Protein AF-A0A7S1ULW8-F1 (afdb_monomer_lite)

pLDDT: mean 76.15, std 10.89, range [46.75, 90.5]

Radius of gyration: 27.84 Å; chains: 1; bounding box: 37×34×91 Å

Foldseek 3Di:
DDDDDQPPPPDPQLNVCLVPPDAQDFDDQTQTPVGTDTDHHQFDAPDCPPPHQQGGWDDDPPGDIDGHGDDHPDDPPVVVVVVVVVVVVVVVVVVVVVVVVVVVVVVVVVVVVPD

Sequence (115 aa):
GELVKQGYVRSRELDRACFQVRLGVVEGPIRSDFGLHLVLVSERTNCPKLDGANTKLVKKGGGGSELVPSDQIGSFEIETLARDAILFGIGCTVAGGLVAELAAQVGNGLSVGSS

Secondary structure (DSSP, 8-state):
-----TT--S-HHHHHHHHHSPBT-EEEEEEETTEEEEEEB-B-SS-HHHHTT--EEEEETTTEEEEE----S----HHHHHHHHHHHHHHHHHHHHHHHHHHHHHHHHHHTT--

Structure (mmCIF, N/CA/C/O backbone):
data_AF-A0A7S1ULW8-F1
#
_entry.id   AF-A0A7S1ULW8-F1
#
loop_
_atom_site.group_PDB
_atom_site.id
_atom_site.type_symbol
_atom_site.label_atom_id
_atom_site.label_alt_id
_atom_site.label_comp_id
_atom_site.label_asym_id
_atom_site.label_entity_id
_atom_site.label_seq_id
_atom_site.pdbx_PDB_ins_code
_atom_site.Cartn_x
_atom_site.Cartn_y
_atom_site.Cartn_z
_atom_site.occupancy
_atom_site.B_iso_or_equiv
_atom_site.auth_seq_id
_atom_site.auth_comp_id
_atom_site.auth_asym_id
_atom_site.auth_atom_id
_atom_site.pdbx_PDB_model_num
ATOM 1 N N . GLY A 1 1 ? -6.023 -5.035 -16.818 1.00 65.56 1 GLY A N 1
ATOM 2 C CA . GLY A 1 1 ? -5.266 -5.174 -15.562 1.00 65.56 1 GLY A CA 1
ATOM 3 C C . GLY A 1 1 ? -6.064 -4.521 -14.462 1.00 65.56 1 GLY A C 1
ATOM 4 O O . GLY A 1 1 ? -6.711 -3.520 -14.734 1.00 65.56 1 GLY A O 1
ATOM 5 N N . GLU A 1 2 ? -6.068 -5.102 -13.273 1.00 80.00 2 GLU A N 1
ATOM 6 C CA . GLU A 1 2 ? -6.738 -4.534 -12.103 1.00 80.00 2 GLU A CA 1
ATOM 7 C C . GLU A 1 2 ? -5.702 -3.792 -11.251 1.00 80.00 2 GLU A C 1
ATOM 9 O O . GLU A 1 2 ? -4.621 -4.327 -11.005 1.00 80.00 2 GLU A O 1
ATOM 14 N N . LEU A 1 3 ? -6.010 -2.562 -10.832 1.00 78.56 3 LEU A N 1
ATOM 15 C CA . LEU A 1 3 ? -5.171 -1.829 -9.888 1.00 78.56 3 LEU A CA 1
ATOM 16 C C . LEU A 1 3 ? -5.588 -2.201 -8.471 1.00 78.56 3 LEU A C 1
ATOM 18 O O . LEU A 1 3 ? -6.747 -2.046 -8.094 1.00 78.56 3 LEU A O 1
ATOM 22 N N . VAL A 1 4 ? -4.626 -2.670 -7.687 1.00 77.81 4 VAL A N 1
ATOM 23 C CA . VAL A 1 4 ? -4.834 -3.076 -6.298 1.00 77.81 4 VAL A CA 1
ATOM 24 C C . VAL A 1 4 ? -3.948 -2.246 -5.384 1.00 77.81 4 VAL A C 1
ATOM 26 O O . VAL A 1 4 ? -2.844 -1.854 -5.761 1.00 77.81 4 VAL A O 1
ATOM 29 N N . LYS A 1 5 ? -4.442 -1.956 -4.178 1.00 73.75 5 LYS A N 1
ATOM 30 C CA . LYS A 1 5 ? -3.651 -1.247 -3.170 1.00 73.75 5 LYS A CA 1
ATOM 31 C C . LYS A 1 5 ? -2.533 -2.152 -2.651 1.00 73.75 5 LYS A C 1
ATOM 33 O O . LYS A 1 5 ? -2.745 -3.346 -2.441 1.00 73.75 5 LYS A O 1
ATOM 38 N N . GLN A 1 6 ? -1.367 -1.560 -2.404 1.00 67.69 6 GLN A N 1
ATOM 39 C CA . GLN A 1 6 ? -0.264 -2.225 -1.715 1.00 67.69 6 GLN A CA 1
ATOM 40 C C . GLN A 1 6 ? -0.734 -2.741 -0.343 1.00 67.69 6 GLN A C 1
ATOM 42 O O . GLN A 1 6 ? -1.478 -2.049 0.353 1.00 67.69 6 GLN A O 1
ATOM 47 N N . GLY A 1 7 ? -0.344 -3.966 0.022 1.00 65.56 7 GLY A N 1
ATOM 48 C CA . GLY A 1 7 ? -0.779 -4.629 1.258 1.00 65.56 7 GLY A CA 1
ATOM 49 C C . GLY A 1 7 ? -2.151 -5.313 1.186 1.00 65.56 7 GLY A C 1
ATOM 50 O O . GLY A 1 7 ? -2.551 -5.971 2.145 1.00 65.56 7 GLY A O 1
ATOM 51 N N . TYR A 1 8 ? -2.876 -5.223 0.062 1.00 69.44 8 TYR A N 1
ATOM 52 C CA . TYR A 1 8 ? -4.026 -6.093 -0.196 1.00 69.44 8 TYR A CA 1
ATOM 53 C C . TYR A 1 8 ? -3.504 -7.480 -0.603 1.00 69.44 8 TYR A C 1
ATOM 55 O O . TYR A 1 8 ? -3.288 -7.758 -1.785 1.00 69.44 8 TYR A O 1
ATOM 63 N N . VAL A 1 9 ? -3.213 -8.326 0.389 1.00 61.84 9 VAL A N 1
ATOM 64 C CA . VAL A 1 9 ? -2.565 -9.630 0.179 1.00 61.84 9 VAL A CA 1
ATOM 65 C C . VAL A 1 9 ? -3.491 -10.559 -0.611 1.00 61.84 9 VAL A C 1
ATOM 67 O O . VAL A 1 9 ? -4.396 -11.172 -0.050 1.00 61.84 9 VAL A O 1
ATOM 70 N N . ARG A 1 10 ? -3.257 -10.676 -1.926 1.00 68.38 10 ARG A N 1
ATOM 71 C CA . ARG A 1 10 ? -3.877 -11.710 -2.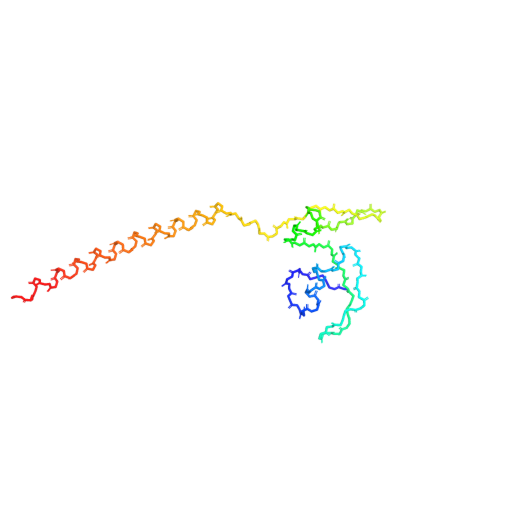775 1.00 68.38 10 ARG A CA 1
ATOM 72 C C . ARG A 1 10 ? -3.053 -12.992 -2.762 1.00 68.38 10 ARG A C 1
ATOM 74 O O . ARG A 1 10 ? -3.601 -14.059 -2.541 1.00 68.38 10 ARG A O 1
ATOM 81 N N . SER A 1 11 ? -1.738 -12.874 -2.934 1.00 81.38 11 SER A N 1
ATOM 82 C CA . SER A 1 11 ? -0.764 -13.961 -2.800 1.00 81.38 11 SER A CA 1
ATOM 83 C C . SER A 1 11 ? 0.579 -13.412 -2.318 1.00 81.38 11 SER A C 1
ATOM 85 O O . SER A 1 11 ? 0.869 -12.223 -2.483 1.00 81.38 11 SER A O 1
ATOM 87 N N . ARG A 1 12 ? 1.407 -14.269 -1.712 1.00 84.88 12 ARG A N 1
ATOM 88 C CA . ARG A 1 12 ? 2.714 -13.867 -1.164 1.00 84.88 12 ARG A CA 1
ATOM 89 C C . ARG A 1 12 ? 3.683 -13.428 -2.258 1.00 84.88 12 ARG A C 1
ATOM 91 O O . ARG A 1 12 ? 4.491 -12.531 -2.040 1.00 84.88 12 ARG A O 1
ATOM 98 N N . GLU A 1 13 ? 3.598 -14.041 -3.433 1.00 86.75 13 GLU A N 1
ATOM 99 C CA . GLU A 1 13 ? 4.470 -13.761 -4.572 1.00 86.75 13 GLU A CA 1
ATOM 100 C C . GLU A 1 13 ? 4.178 -12.377 -5.152 1.00 86.75 13 GLU A C 1
ATOM 102 O O . GLU A 1 13 ? 5.104 -11.619 -5.441 1.00 86.75 13 GLU A O 1
ATOM 107 N N . LEU A 1 14 ? 2.893 -12.025 -5.272 1.00 84.38 14 LEU A N 1
ATOM 108 C CA . LEU A 1 14 ? 2.470 -10.713 -5.759 1.00 84.38 14 LEU A CA 1
ATOM 109 C C . LEU A 1 14 ? 2.746 -9.614 -4.731 1.00 84.38 14 LEU A C 1
ATOM 111 O O . LEU A 1 14 ? 3.215 -8.543 -5.108 1.00 84.38 14 LEU A O 1
ATOM 115 N N . ASP A 1 15 ? 2.526 -9.883 -3.443 1.00 85.06 15 ASP A N 1
ATOM 116 C CA . ASP A 1 15 ? 2.827 -8.920 -2.381 1.00 85.06 15 ASP A CA 1
ATOM 117 C C . ASP A 1 15 ? 4.329 -8.615 -2.317 1.00 85.06 15 ASP A C 1
ATOM 119 O O . ASP A 1 15 ? 4.739 -7.457 -2.357 1.00 85.06 15 ASP A O 1
ATOM 123 N N . ARG A 1 16 ? 5.174 -9.652 -2.367 1.00 84.94 16 ARG A N 1
ATOM 124 C CA . ARG A 1 16 ? 6.631 -9.496 -2.447 1.00 84.94 16 ARG A CA 1
ATOM 125 C C . ARG A 1 16 ? 7.055 -8.673 -3.665 1.00 84.94 16 ARG A C 1
ATOM 127 O O . ARG A 1 16 ? 7.954 -7.838 -3.549 1.00 84.94 16 ARG A O 1
ATOM 134 N N . ALA A 1 17 ? 6.425 -8.893 -4.818 1.00 83.94 17 ALA A N 1
ATOM 135 C CA . ALA A 1 17 ? 6.740 -8.156 -6.035 1.00 83.94 17 ALA A CA 1
ATOM 136 C C . ALA A 1 17 ? 6.511 -6.648 -5.867 1.00 83.94 17 ALA A C 1
ATOM 138 O O . ALA A 1 17 ? 7.371 -5.875 -6.282 1.00 83.94 17 ALA A O 1
ATOM 139 N N . CYS A 1 18 ? 5.450 -6.223 -5.168 1.00 80.62 18 CYS A N 1
ATOM 140 C CA . CYS A 1 18 ? 5.170 -4.806 -4.894 1.00 80.62 18 CYS A CA 1
ATOM 141 C C . CYS A 1 18 ? 6.348 -4.062 -4.230 1.00 80.62 18 CYS A C 1
ATOM 143 O O . CYS A 1 18 ? 6.563 -2.877 -4.496 1.00 80.62 18 CYS A O 1
ATOM 145 N N . PHE A 1 19 ? 7.145 -4.758 -3.411 1.00 80.44 19 PHE A N 1
ATOM 146 C CA . PHE A 1 19 ? 8.296 -4.182 -2.704 1.00 80.44 19 PHE A CA 1
ATOM 147 C C . PHE A 1 19 ? 9.636 -4.360 -3.424 1.00 80.44 19 PHE A C 1
ATOM 149 O O . PHE A 1 19 ? 10.604 -3.686 -3.078 1.00 80.44 19 PHE A O 1
ATOM 156 N N . GLN A 1 20 ? 9.727 -5.271 -4.396 1.00 81.44 20 GLN A N 1
ATOM 157 C CA . GLN A 1 20 ? 11.002 -5.630 -5.029 1.00 81.44 20 GLN A CA 1
ATOM 158 C C . GLN A 1 20 ? 11.143 -5.097 -6.456 1.00 81.44 20 GLN A C 1
ATOM 160 O O . GLN A 1 20 ? 12.240 -4.697 -6.838 1.00 81.44 20 GLN A O 1
ATOM 165 N N . VAL A 1 21 ? 10.059 -5.032 -7.235 1.00 83.12 21 VAL A N 1
ATOM 166 C CA . VAL A 1 21 ? 10.135 -4.642 -8.656 1.00 83.12 21 VAL A CA 1
ATOM 167 C C . VAL A 1 21 ? 10.238 -3.132 -8.837 1.00 83.12 21 VAL A C 1
ATOM 169 O O . VAL A 1 21 ? 9.646 -2.367 -8.078 1.00 83.12 21 VAL A O 1
ATOM 172 N N . ARG A 1 22 ? 10.964 -2.683 -9.860 1.00 81.69 22 ARG A N 1
ATOM 173 C CA . ARG A 1 22 ? 11.204 -1.252 -10.108 1.00 81.69 22 ARG A CA 1
ATOM 174 C C . ARG A 1 22 ? 9.908 -0.486 -10.388 1.00 81.69 22 ARG A C 1
ATOM 176 O O . ARG A 1 22 ? 9.040 -0.958 -11.121 1.00 81.69 22 ARG A O 1
ATOM 183 N N . LEU A 1 23 ? 9.818 0.732 -9.850 1.00 85.44 23 LEU A N 1
ATOM 184 C CA . LEU A 1 23 ? 8.721 1.652 -10.149 1.00 85.44 23 LEU A CA 1
ATOM 185 C C . LEU A 1 23 ? 8.662 1.947 -11.651 1.00 85.44 23 LEU A C 1
ATOM 187 O O . LEU A 1 23 ? 9.681 2.215 -12.286 1.00 85.44 23 LEU A O 1
ATOM 191 N N . GLY A 1 24 ? 7.457 1.898 -12.218 1.00 83.19 24 GLY A N 1
ATOM 192 C CA . GLY A 1 24 ? 7.221 2.220 -13.627 1.00 83.19 24 GLY A CA 1
ATOM 193 C C . GLY A 1 24 ? 7.651 1.157 -14.639 1.0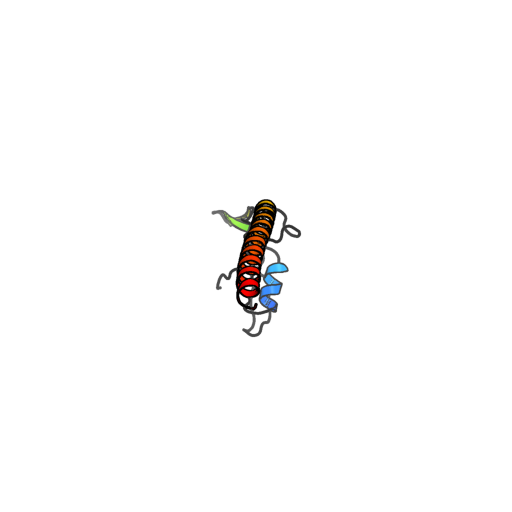0 83.19 24 GLY A C 1
ATOM 194 O O . GLY A 1 24 ? 7.433 1.353 -15.833 1.00 83.19 24 GLY A O 1
ATOM 195 N N . VAL A 1 25 ? 8.213 0.032 -14.193 1.00 83.12 25 VAL A N 1
ATOM 196 C CA . VAL A 1 25 ? 8.614 -1.076 -15.067 1.00 83.12 25 VAL A CA 1
ATOM 197 C C . VAL A 1 25 ? 7.610 -2.216 -14.935 1.00 83.12 25 VAL A C 1
ATOM 199 O O . VAL A 1 25 ? 7.210 -2.585 -13.832 1.00 83.12 25 VAL A O 1
ATOM 202 N N . VAL A 1 26 ? 7.191 -2.773 -16.072 1.00 87.50 26 VAL A N 1
ATOM 203 C CA . VAL A 1 26 ? 6.404 -4.009 -16.098 1.00 87.50 26 VAL A CA 1
ATOM 204 C C . VAL A 1 26 ? 7.361 -5.179 -15.895 1.00 87.50 26 VAL A C 1
ATOM 206 O O . VAL A 1 26 ? 8.235 -5.403 -16.730 1.00 87.50 26 VAL A O 1
ATOM 209 N N . GLU A 1 27 ? 7.196 -5.927 -14.809 1.00 83.56 27 GLU A N 1
ATOM 210 C CA . GLU A 1 27 ? 8.014 -7.100 -14.497 1.00 83.56 27 GLU A CA 1
ATOM 211 C C . GLU A 1 27 ? 7.179 -8.388 -14.466 1.00 83.56 27 GLU A C 1
ATOM 213 O O . GLU A 1 27 ? 6.002 -8.395 -14.093 1.00 83.56 27 GLU A O 1
ATOM 218 N N . GLY A 1 28 ? 7.795 -9.491 -14.896 1.00 85.19 28 GLY A N 1
ATOM 219 C CA . GLY A 1 28 ? 7.181 -10.815 -14.946 1.00 85.19 28 GLY A CA 1
ATOM 220 C C . GLY A 1 28 ? 7.744 -11.706 -16.062 1.00 85.19 28 GLY A C 1
ATOM 221 O O . GLY A 1 28 ? 8.675 -11.302 -16.759 1.00 85.19 28 GLY A O 1
ATOM 222 N N . PRO A 1 29 ? 7.187 -12.918 -16.239 1.00 90.00 29 PRO A N 1
ATOM 223 C CA . PRO A 1 29 ? 5.973 -13.420 -15.592 1.00 90.00 29 PRO A CA 1
ATOM 224 C C . PRO A 1 29 ? 6.208 -13.937 -14.162 1.00 90.00 29 PRO A C 1
ATOM 226 O O . PRO A 1 29 ? 7.120 -14.719 -13.908 1.00 90.00 29 PRO A O 1
ATOM 229 N N . ILE A 1 30 ? 5.347 -13.528 -13.228 1.00 87.94 30 ILE A N 1
ATOM 230 C CA . ILE A 1 30 ? 5.349 -13.986 -11.832 1.00 87.94 30 ILE A CA 1
ATOM 231 C C . ILE A 1 30 ? 4.278 -15.059 -11.676 1.00 87.94 30 ILE A C 1
ATOM 233 O O . ILE A 1 30 ? 3.106 -14.823 -11.973 1.00 87.94 30 ILE A O 1
ATOM 237 N N . ARG A 1 31 ? 4.678 -16.242 -11.208 1.00 89.62 31 ARG A N 1
ATOM 238 C CA . ARG A 1 31 ? 3.753 -17.334 -10.904 1.00 89.62 31 ARG A CA 1
ATOM 239 C C . ARG A 1 31 ? 3.175 -17.148 -9.503 1.00 89.62 31 ARG A C 1
ATOM 241 O O . ARG A 1 31 ? 3.929 -16.921 -8.566 1.00 89.62 31 ARG A O 1
ATOM 248 N N . SER A 1 32 ? 1.861 -17.267 -9.376 1.00 88.25 32 SER A N 1
ATOM 249 C CA . SER A 1 32 ? 1.144 -17.333 -8.103 1.00 88.25 32 SER A CA 1
ATOM 250 C C . SER A 1 32 ? 0.077 -18.429 -8.154 1.00 88.25 32 SER A C 1
ATOM 252 O O . SER A 1 32 ? -0.140 -19.033 -9.209 1.00 88.25 32 SER A O 1
ATOM 254 N N . ASP A 1 33 ? -0.625 -18.654 -7.045 1.00 87.19 33 ASP A N 1
ATOM 255 C CA . ASP A 1 33 ? -1.753 -19.595 -6.973 1.00 87.19 33 ASP A CA 1
ATOM 256 C C . ASP A 1 33 ? -2.890 -19.259 -7.959 1.00 87.19 33 ASP A C 1
ATOM 258 O O . ASP A 1 33 ? -3.687 -20.124 -8.317 1.00 87.19 33 ASP A O 1
ATOM 262 N N . PHE A 1 34 ? -2.936 -18.019 -8.456 1.00 84.19 34 PHE A N 1
ATOM 263 C CA . PHE A 1 34 ? -3.924 -17.540 -9.428 1.00 84.19 34 PHE A CA 1
ATOM 264 C C . PHE A 1 34 ? -3.435 -17.597 -10.885 1.00 84.19 34 PHE A C 1
ATOM 266 O O . PHE A 1 34 ? -4.159 -17.181 -11.790 1.00 84.19 34 PHE A O 1
ATOM 273 N N . GLY A 1 35 ? -2.221 -18.103 -11.131 1.00 87.88 35 GLY A N 1
ATOM 274 C CA . GLY A 1 35 ? -1.641 -18.247 -12.467 1.00 87.88 35 GLY A CA 1
ATOM 275 C C . GLY A 1 35 ? -0.405 -17.378 -12.704 1.00 87.88 35 GLY A C 1
ATOM 276 O O . GLY A 1 35 ? 0.421 -17.184 -11.813 1.00 87.88 35 GLY A O 1
ATOM 277 N N . LEU A 1 36 ? -0.228 -16.916 -13.944 1.00 90.50 36 LEU A N 1
ATOM 278 C CA . LEU A 1 36 ? 0.909 -16.088 -14.360 1.00 90.50 36 LEU A CA 1
ATOM 279 C C . LEU A 1 36 ? 0.484 -14.626 -14.473 1.00 90.50 36 LEU A C 1
ATOM 281 O O . LEU A 1 36 ? -0.508 -14.307 -15.128 1.00 90.50 36 LEU A O 1
ATOM 285 N N . HIS A 1 37 ? 1.269 -13.738 -13.870 1.00 87.00 37 HIS A N 1
ATOM 286 C CA . HIS A 1 37 ? 0.959 -12.317 -13.787 1.00 87.00 37 HIS A CA 1
ATOM 287 C C . HIS A 1 37 ? 2.117 -11.459 -14.296 1.00 87.00 37 HIS A C 1
ATOM 289 O O . HIS A 1 37 ? 3.289 -11.771 -14.082 1.00 87.00 37 HIS A O 1
ATOM 295 N N . LEU A 1 38 ? 1.767 -10.346 -14.940 1.00 90.12 38 LEU A N 1
ATOM 296 C CA . LEU A 1 38 ? 2.661 -9.217 -15.182 1.00 90.12 38 LEU A CA 1
ATOM 297 C C . LEU A 1 38 ? 2.299 -8.121 -14.182 1.00 90.12 38 LEU A C 1
ATOM 299 O O . LEU A 1 38 ? 1.119 -7.797 -14.031 1.00 90.12 38 LEU A O 1
ATOM 303 N N . VAL A 1 39 ? 3.296 -7.563 -13.502 1.00 87.31 39 VAL A N 1
ATOM 304 C CA . VAL A 1 39 ? 3.099 -6.587 -12.427 1.00 87.31 39 VAL A CA 1
ATOM 305 C C . VAL A 1 39 ? 3.748 -5.266 -12.813 1.00 87.31 39 VAL A C 1
ATOM 307 O O . VAL A 1 39 ? 4.886 -5.231 -13.268 1.00 87.31 39 VAL A O 1
ATOM 310 N N . LEU A 1 40 ? 3.013 -4.175 -12.616 1.00 88.12 40 LEU A N 1
ATOM 311 C CA . LEU A 1 40 ? 3.509 -2.808 -12.727 1.00 88.12 40 LEU A CA 1
ATOM 312 C C . LEU A 1 40 ? 3.257 -2.113 -11.395 1.00 88.12 40 LEU A C 1
ATOM 314 O O . LEU A 1 40 ? 2.105 -1.978 -10.983 1.00 88.12 40 LEU A O 1
ATOM 318 N N . VAL A 1 41 ? 4.319 -1.639 -10.749 1.00 86.25 41 VAL A N 1
ATOM 319 C CA . VAL A 1 41 ? 4.195 -0.843 -9.526 1.00 86.25 41 VAL A CA 1
ATOM 320 C C . VAL A 1 41 ? 4.243 0.631 -9.905 1.00 86.25 41 VAL A C 1
ATOM 322 O O . VAL A 1 41 ? 5.247 1.125 -10.421 1.00 86.25 41 VAL A O 1
ATOM 325 N N . SER A 1 42 ? 3.130 1.328 -9.686 1.00 85.38 42 SER A N 1
ATOM 326 C CA . SER A 1 42 ? 2.999 2.764 -9.955 1.00 85.38 42 SER A CA 1
ATOM 327 C C . SER A 1 42 ? 3.410 3.631 -8.771 1.00 85.38 42 SER A C 1
ATOM 329 O O . SER A 1 42 ? 3.802 4.780 -8.955 1.00 85.38 42 SER A O 1
ATOM 331 N N . GLU A 1 43 ? 3.279 3.101 -7.559 1.00 84.31 43 GLU A N 1
ATOM 332 C CA . GLU A 1 43 ? 3.500 3.831 -6.319 1.00 84.31 43 GLU A CA 1
ATOM 333 C C . GLU A 1 43 ? 3.895 2.858 -5.206 1.00 84.31 43 GLU A C 1
ATOM 335 O O . GLU A 1 43 ? 3.367 1.745 -5.149 1.00 84.31 43 GLU A O 1
ATOM 340 N N . ARG A 1 44 ? 4.796 3.289 -4.319 1.00 81.38 44 ARG A N 1
ATOM 341 C CA . ARG A 1 44 ? 5.101 2.602 -3.059 1.00 81.38 44 ARG A CA 1
ATOM 342 C C . ARG A 1 44 ? 4.831 3.528 -1.885 1.00 81.38 44 ARG A C 1
ATOM 344 O O . ARG A 1 44 ? 5.407 4.614 -1.798 1.00 81.38 44 ARG A O 1
ATOM 351 N N . THR A 1 45 ? 3.997 3.084 -0.956 1.00 74.88 45 THR A N 1
ATOM 352 C CA . THR A 1 45 ? 3.759 3.802 0.297 1.00 74.88 45 THR A CA 1
ATOM 353 C C . THR A 1 45 ? 4.702 3.284 1.385 1.00 74.88 45 THR A C 1
ATOM 355 O O . THR A 1 45 ? 5.123 2.125 1.383 1.00 74.88 45 THR A O 1
ATOM 358 N N . ASN A 1 46 ? 5.080 4.166 2.313 1.00 68.19 46 ASN A N 1
ATOM 359 C CA . ASN A 1 46 ? 5.798 3.826 3.550 1.00 68.19 46 ASN A CA 1
ATOM 360 C C . ASN A 1 46 ? 7.159 3.109 3.379 1.00 68.19 46 ASN A C 1
ATOM 362 O O . ASN A 1 46 ? 7.610 2.411 4.286 1.00 68.19 46 ASN A O 1
ATOM 366 N N . CYS A 1 47 ? 7.852 3.303 2.249 1.00 64.88 47 CYS A N 1
ATOM 367 C CA . CYS A 1 47 ? 9.172 2.712 1.977 1.00 64.88 47 CYS A CA 1
ATOM 368 C C . CYS A 1 47 ? 10.288 3.773 1.821 1.00 64.88 47 CYS A C 1
ATOM 370 O O . CYS A 1 47 ? 10.904 3.865 0.759 1.00 64.88 47 CYS A O 1
ATOM 372 N N . PRO A 1 48 ? 10.612 4.563 2.867 1.00 60.22 48 PRO A N 1
ATOM 373 C CA . PRO A 1 48 ? 11.569 5.671 2.753 1.00 60.22 48 PRO A CA 1
ATOM 374 C C . PRO A 1 48 ? 13.017 5.219 2.504 1.00 60.22 48 PRO A C 1
ATOM 376 O O . PRO A 1 48 ? 13.812 5.966 1.944 1.00 60.22 48 PRO A O 1
ATOM 379 N N . LYS A 1 49 ? 13.374 3.992 2.911 1.00 55.28 49 LYS A N 1
ATOM 380 C CA . LYS A 1 49 ? 14.756 3.479 2.858 1.00 55.28 49 LYS A CA 1
ATOM 381 C C . LYS A 1 49 ? 15.244 3.111 1.452 1.00 55.28 49 LYS A C 1
ATOM 383 O O . LYS A 1 49 ? 16.444 2.933 1.286 1.00 55.28 49 LYS A O 1
ATOM 388 N N . LEU A 1 50 ? 14.341 2.948 0.482 1.00 55.31 50 LEU A N 1
ATOM 389 C CA . LEU A 1 50 ? 14.686 2.458 -0.859 1.00 55.31 50 LEU A CA 1
ATOM 390 C C . LEU A 1 50 ? 14.509 3.515 -1.955 1.00 55.31 50 LEU A C 1
ATOM 392 O O . LEU A 1 50 ? 15.340 3.568 -2.853 1.00 55.31 50 LEU A O 1
ATOM 396 N N . ASP A 1 51 ? 13.493 4.379 -1.859 1.00 57.00 51 ASP A N 1
ATOM 397 C CA . ASP A 1 51 ? 13.078 5.238 -2.983 1.00 57.00 51 ASP A CA 1
ATOM 398 C C . ASP A 1 51 ? 13.074 6.751 -2.650 1.00 57.00 51 ASP A C 1
ATOM 400 O O . ASP A 1 51 ? 12.651 7.579 -3.459 1.00 57.00 51 ASP A O 1
ATOM 404 N N . GLY A 1 52 ? 13.564 7.148 -1.468 1.00 65.44 52 GLY A N 1
ATOM 405 C CA . GLY A 1 52 ? 13.565 8.549 -1.033 1.00 65.44 52 GLY A CA 1
ATOM 406 C C . GLY A 1 52 ? 12.149 9.112 -0.849 1.00 65.44 52 GLY A C 1
ATOM 407 O O . GLY A 1 52 ? 11.228 8.385 -0.482 1.00 65.44 52 GLY A O 1
ATOM 408 N N . ALA A 1 53 ? 11.969 10.419 -1.069 1.00 66.38 53 ALA A N 1
ATOM 409 C CA . ALA A 1 53 ? 10.652 11.056 -0.971 1.00 66.38 53 ALA A CA 1
ATOM 410 C C . ALA A 1 53 ? 9.767 10.784 -2.201 1.00 66.38 53 ALA A C 1
ATOM 412 O O . ALA A 1 53 ? 8.551 10.771 -2.061 1.00 66.38 53 ALA A O 1
ATOM 413 N N . ASN A 1 54 ? 10.357 10.537 -3.380 1.00 76.31 54 ASN A N 1
ATOM 414 C CA . ASN A 1 54 ? 9.668 10.495 -4.675 1.00 76.31 54 ASN A CA 1
ATOM 415 C C . ASN A 1 54 ? 9.233 9.075 -5.066 1.00 76.31 54 ASN A C 1
ATOM 417 O O . ASN A 1 54 ? 9.826 8.445 -5.942 1.00 76.31 54 ASN A O 1
ATOM 421 N N . THR A 1 55 ? 8.190 8.568 -4.413 1.00 80.69 55 THR A N 1
ATOM 422 C CA . THR A 1 55 ? 7.775 7.159 -4.520 1.00 80.69 55 THR A CA 1
ATOM 423 C C . THR A 1 55 ? 6.574 6.909 -5.434 1.00 80.69 55 THR A C 1
ATOM 425 O O . THR A 1 55 ? 6.093 5.775 -5.516 1.00 80.69 55 THR A O 1
ATOM 428 N N . LYS A 1 56 ? 6.078 7.942 -6.127 1.00 83.19 56 LYS A N 1
ATOM 429 C CA . LYS A 1 56 ? 4.904 7.868 -7.003 1.00 83.19 56 LYS A CA 1
ATOM 430 C C . LYS A 1 56 ? 5.243 8.270 -8.427 1.00 83.19 56 LYS A C 1
ATOM 432 O O . LYS A 1 56 ? 5.793 9.339 -8.666 1.00 83.19 56 LYS A O 1
ATOM 437 N N . LEU A 1 57 ? 4.844 7.444 -9.388 1.00 83.19 57 LEU A N 1
ATOM 438 C CA . LEU A 1 57 ? 4.956 7.766 -10.803 1.00 83.19 57 LEU A CA 1
ATOM 439 C C . LEU A 1 57 ? 3.667 8.426 -11.304 1.00 83.19 57 LEU A C 1
ATOM 441 O O . LEU A 1 57 ? 2.600 7.809 -11.297 1.00 83.19 57 LEU A O 1
ATOM 445 N N . VAL A 1 58 ? 3.768 9.657 -11.803 1.00 85.38 58 VAL A N 1
ATOM 446 C CA . VAL A 1 58 ? 2.655 10.369 -12.444 1.00 85.38 58 VAL A CA 1
ATOM 447 C C . VAL A 1 58 ? 2.943 10.530 -13.930 1.00 85.38 58 VAL A C 1
ATOM 449 O O . VAL A 1 58 ? 4.027 10.946 -14.339 1.00 85.38 58 VAL A O 1
ATOM 452 N N . LYS A 1 59 ? 1.960 10.193 -14.767 1.00 82.12 59 LYS A N 1
ATOM 453 C CA . LYS A 1 59 ? 2.033 10.441 -16.210 1.00 82.12 59 LYS A CA 1
ATOM 454 C C . LYS A 1 59 ? 1.749 11.919 -16.474 1.00 82.12 59 LYS A C 1
ATOM 456 O O . LYS A 1 59 ? 0.655 12.388 -16.165 1.00 82.12 59 LYS A O 1
ATOM 461 N N . LYS A 1 60 ? 2.696 12.635 -17.079 1.00 80.06 60 LYS A N 1
ATOM 462 C CA . LYS A 1 60 ? 2.454 13.972 -17.635 1.00 80.06 60 LYS A CA 1
ATOM 463 C C . LYS A 1 60 ? 1.918 13.820 -19.059 1.00 80.06 60 LYS A C 1
ATOM 465 O O . LYS A 1 60 ? 2.415 13.006 -19.841 1.00 80.06 60 LYS A O 1
ATOM 470 N N . GLY A 1 61 ? 0.875 14.578 -19.398 1.00 63.38 61 GLY A N 1
ATOM 471 C CA . GLY A 1 61 ? 0.343 14.612 -20.763 1.00 63.38 61 GLY A CA 1
ATOM 472 C C . GLY A 1 61 ? 1.457 14.988 -21.742 1.00 63.38 61 GLY A C 1
ATOM 473 O O . GLY A 1 61 ? 2.103 16.012 -21.554 1.00 63.38 61 GLY A O 1
ATOM 474 N N . GLY A 1 62 ? 1.726 14.133 -22.734 1.00 70.50 62 GLY A N 1
ATOM 475 C CA . GLY A 1 62 ? 2.843 14.307 -23.676 1.00 70.50 62 GLY A CA 1
ATOM 476 C C . GLY A 1 62 ? 3.846 13.149 -23.737 1.00 70.50 62 GLY A C 1
ATOM 477 O O . GLY A 1 62 ? 4.834 13.249 -24.452 1.00 70.50 62 GLY A O 1
ATOM 478 N N . GLY A 1 63 ? 3.602 12.042 -23.025 1.00 70.81 63 GLY A N 1
ATOM 479 C CA . GLY A 1 63 ? 4.420 10.822 -23.127 1.00 70.81 63 GLY A CA 1
ATOM 480 C C . GLY A 1 63 ? 5.563 10.726 -22.114 1.00 70.81 63 GLY A C 1
ATOM 481 O O . GLY A 1 63 ? 6.312 9.755 -22.139 1.00 70.81 63 GLY A O 1
ATOM 482 N N . GLY A 1 64 ? 5.672 11.694 -21.201 1.00 74.75 64 GLY A N 1
ATOM 483 C CA . GLY A 1 64 ? 6.618 11.665 -20.089 1.00 74.75 64 GLY A CA 1
ATOM 484 C C . GLY A 1 64 ? 5.999 11.126 -18.798 1.00 74.75 64 GLY A C 1
ATOM 485 O O . GLY A 1 64 ? 4.796 11.248 -18.553 1.00 74.75 64 GLY A O 1
ATOM 486 N N . SER A 1 65 ? 6.839 10.565 -17.937 1.00 81.44 65 SER A N 1
ATOM 487 C CA . SER A 1 65 ? 6.488 10.219 -16.561 1.00 81.44 65 SER A CA 1
ATOM 488 C C . SER A 1 65 ? 7.433 10.921 -15.598 1.00 81.44 65 SER A C 1
ATOM 490 O O . SER A 1 65 ? 8.634 10.974 -15.852 1.00 81.44 65 SER A O 1
ATOM 492 N N . GLU A 1 66 ? 6.898 11.433 -14.498 1.00 85.06 66 GLU A N 1
ATOM 493 C CA . GLU A 1 66 ? 7.666 12.110 -13.459 1.00 85.06 66 GLU A CA 1
ATOM 494 C C . GLU A 1 66 ? 7.482 11.392 -12.124 1.00 85.06 66 GLU A C 1
ATOM 496 O O . GLU A 1 66 ? 6.391 10.902 -11.815 1.00 85.06 66 GLU A O 1
ATOM 501 N N . LEU A 1 67 ? 8.566 11.316 -11.353 1.00 82.12 67 LEU A N 1
ATOM 502 C CA . LEU A 1 67 ? 8.535 10.825 -9.984 1.00 82.12 67 LEU A CA 1
ATOM 503 C C . LEU A 1 67 ? 8.191 11.988 -9.059 1.00 82.12 67 LEU A C 1
ATOM 505 O O . LEU A 1 67 ? 8.926 12.970 -8.987 1.00 82.12 67 LEU A O 1
ATOM 509 N N . VAL A 1 68 ? 7.077 11.856 -8.354 1.00 83.81 68 VAL A N 1
ATOM 510 C CA . VAL A 1 68 ? 6.594 12.830 -7.377 1.00 83.81 68 VAL A CA 1
ATOM 511 C C . VAL A 1 68 ? 6.570 12.194 -5.992 1.00 83.81 68 VAL A C 1
ATOM 513 O O . VAL A 1 68 ? 6.508 10.960 -5.878 1.00 83.81 68 VAL A O 1
ATOM 516 N N . PRO A 1 69 ? 6.619 13.004 -4.926 1.00 80.06 69 PRO A N 1
ATOM 517 C CA . PRO A 1 69 ? 6.441 12.476 -3.593 1.00 80.06 69 PRO A CA 1
ATOM 518 C C . PRO A 1 69 ? 5.034 11.924 -3.396 1.00 80.06 69 PRO A C 1
ATOM 520 O O . PRO A 1 69 ? 4.073 12.466 -3.945 1.00 80.06 69 PRO A O 1
ATOM 523 N N . SER A 1 70 ? 4.929 10.825 -2.645 1.00 75.56 70 SER A N 1
ATOM 524 C CA . SER A 1 70 ? 3.630 10.269 -2.265 1.00 75.56 70 SER A CA 1
ATOM 525 C C . SER A 1 70 ? 3.282 10.560 -0.816 1.00 75.56 70 SER A C 1
ATOM 527 O O . SER A 1 70 ? 4.161 10.588 0.049 1.00 75.56 70 SER A O 1
ATOM 529 N N . ASP A 1 71 ? 1.984 10.703 -0.558 1.00 66.88 71 ASP A N 1
ATOM 530 C CA . ASP A 1 71 ? 1.437 10.827 0.785 1.00 66.88 71 ASP A CA 1
ATOM 531 C C . ASP A 1 71 ? 1.658 9.506 1.531 1.00 66.8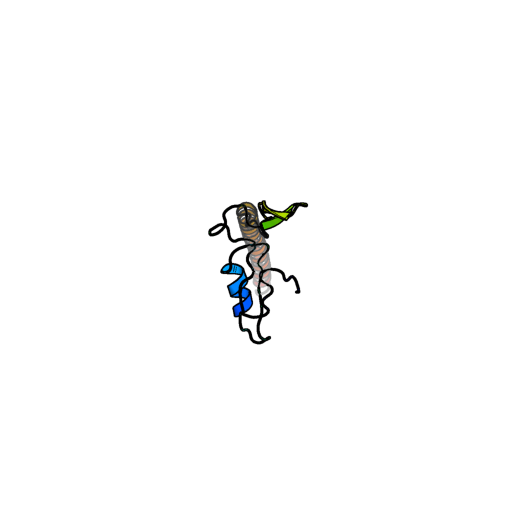8 71 ASP A C 1
ATOM 533 O O . ASP A 1 71 ? 1.097 8.458 1.194 1.00 66.88 71 ASP A O 1
ATOM 537 N N . GLN A 1 72 ? 2.525 9.538 2.543 1.00 62.06 72 GLN A N 1
ATOM 538 C CA . GLN A 1 72 ? 2.743 8.388 3.410 1.00 62.06 72 GLN A CA 1
ATOM 539 C C . GLN A 1 72 ? 1.466 8.124 4.208 1.00 62.06 72 GLN A C 1
ATOM 541 O O . GLN A 1 72 ? 0.976 8.987 4.937 1.00 62.06 72 GLN A O 1
ATOM 546 N N . ILE A 1 73 ? 0.908 6.921 4.071 1.00 58.91 73 ILE A N 1
ATOM 547 C CA . ILE A 1 73 ? -0.280 6.526 4.824 1.00 58.91 73 ILE A CA 1
ATOM 548 C C . ILE A 1 73 ? 0.193 6.098 6.212 1.00 58.91 73 ILE A C 1
ATOM 550 O O . ILE A 1 73 ? 0.604 4.956 6.410 1.00 58.91 73 ILE A O 1
ATOM 554 N N . GLY A 1 74 ? 0.135 7.035 7.155 1.00 55.59 74 GLY A N 1
ATOM 555 C CA . GLY A 1 74 ? 0.480 6.822 8.556 1.00 55.59 74 GLY A CA 1
ATOM 556 C C . GLY A 1 74 ? 1.768 7.533 8.946 1.00 55.59 74 GLY A C 1
ATOM 557 O O . GLY A 1 74 ? 2.821 6.909 9.057 1.00 55.59 74 GLY A O 1
ATOM 558 N N . SER A 1 75 ? 1.677 8.835 9.215 1.00 49.12 75 SER A N 1
ATOM 559 C CA . SER A 1 75 ? 2.629 9.468 10.120 1.00 49.12 75 SER A CA 1
ATOM 560 C C . SER A 1 75 ? 2.424 8.844 11.499 1.00 49.12 75 SER A C 1
ATOM 562 O O . SER A 1 75 ? 1.352 8.931 12.095 1.00 49.12 75 SER A O 1
ATOM 564 N N . PHE A 1 76 ? 3.442 8.154 12.006 1.00 53.41 76 PHE A N 1
ATOM 565 C CA . PHE A 1 76 ? 3.453 7.758 13.406 1.00 53.41 76 PHE A CA 1
ATOM 566 C C . PHE A 1 76 ? 3.795 9.014 14.212 1.00 53.41 76 PHE A C 1
ATOM 568 O O . PHE A 1 76 ? 4.964 9.327 14.436 1.00 53.41 76 PHE A O 1
ATOM 575 N N . GLU A 1 77 ? 2.777 9.799 14.556 1.00 65.50 77 GLU A N 1
ATOM 576 C CA . GLU A 1 77 ? 2.935 10.984 15.393 1.00 65.50 77 GLU A CA 1
ATOM 577 C C . GLU A 1 77 ? 3.268 10.531 16.824 1.00 65.50 77 GLU A C 1
ATOM 579 O O . GLU A 1 77 ? 2.400 10.233 17.647 1.00 65.50 77 GLU A O 1
ATOM 584 N N . ILE A 1 78 ? 4.570 10.448 17.116 1.00 70.00 78 ILE A N 1
ATOM 585 C CA . ILE A 1 78 ? 5.108 10.090 18.440 1.00 70.00 78 ILE A CA 1
ATOM 586 C C . ILE A 1 78 ? 4.508 10.993 19.530 1.00 70.00 78 ILE A C 1
ATOM 588 O O . ILE A 1 78 ? 4.280 10.539 20.648 1.00 70.00 78 ILE A O 1
ATOM 592 N N . GLU A 1 79 ? 4.202 12.246 19.191 1.00 74.19 79 GLU A N 1
ATOM 593 C CA . GLU A 1 79 ? 3.560 13.212 20.080 1.00 74.19 79 GLU A CA 1
ATOM 594 C C . GLU A 1 79 ? 2.141 12.785 20.491 1.00 74.19 79 GLU A C 1
ATOM 596 O O . GLU A 1 79 ? 1.830 12.779 21.684 1.00 74.19 79 GLU A O 1
ATOM 601 N N . THR A 1 80 ? 1.304 12.337 19.545 1.00 73.75 80 THR A N 1
ATOM 602 C CA . THR A 1 80 ? -0.018 11.774 19.872 1.00 73.75 80 THR A CA 1
ATOM 603 C C . THR A 1 80 ? 0.087 10.488 20.680 1.00 73.75 80 THR A C 1
ATOM 605 O O . THR A 1 80 ? -0.625 10.342 21.669 1.00 73.75 80 THR A O 1
ATOM 608 N N . LEU A 1 81 ? 1.028 9.595 20.349 1.00 79.06 81 LEU A N 1
ATOM 609 C CA . LEU A 1 81 ? 1.203 8.356 21.110 1.00 79.06 81 LEU A CA 1
ATOM 610 C C . LEU A 1 81 ? 1.634 8.629 22.560 1.00 79.06 81 LEU A C 1
ATOM 612 O O . LEU A 1 81 ? 1.124 8.003 23.489 1.00 79.06 81 LEU A O 1
ATOM 616 N N . ALA A 1 82 ? 2.562 9.566 22.766 1.00 78.44 82 ALA A N 1
ATOM 617 C CA . ALA A 1 82 ? 3.017 9.952 24.097 1.00 78.44 82 ALA A CA 1
ATOM 618 C C . ALA A 1 82 ? 1.884 10.592 24.913 1.00 78.44 82 ALA A C 1
ATOM 620 O O . ALA A 1 82 ? 1.696 10.247 26.081 1.00 78.44 82 ALA A O 1
ATOM 621 N N . ARG A 1 83 ? 1.095 11.480 24.295 1.00 84.19 83 ARG A N 1
ATOM 622 C CA . ARG A 1 83 ? -0.079 12.093 24.926 1.00 84.19 83 ARG A CA 1
ATOM 623 C C . ARG A 1 83 ? -1.102 11.042 25.354 1.00 84.19 83 ARG A C 1
ATOM 625 O O . ARG A 1 83 ? -1.553 11.075 26.498 1.00 84.19 83 ARG 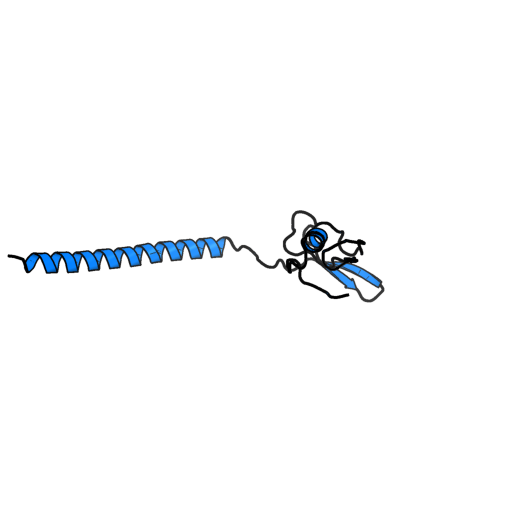A O 1
AT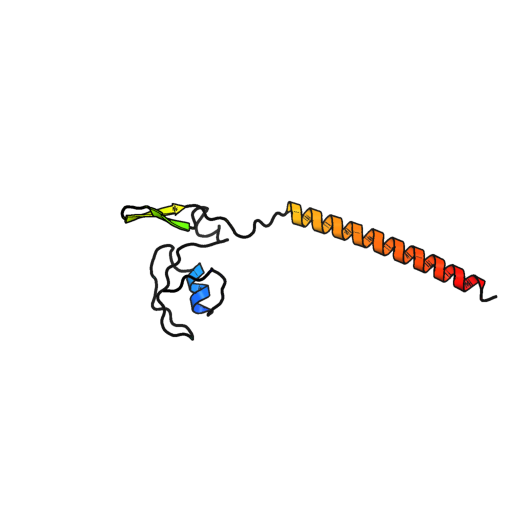OM 632 N N . ASP A 1 84 ? -1.432 10.106 24.473 1.00 81.81 84 ASP A N 1
ATOM 633 C CA . ASP A 1 84 ? -2.438 9.077 24.742 1.00 81.81 84 ASP A CA 1
ATOM 634 C C . ASP A 1 84 ? -1.983 8.112 25.844 1.00 81.81 84 ASP A C 1
ATOM 636 O O . ASP A 1 84 ? -2.768 7.769 26.730 1.00 81.81 84 ASP A O 1
ATOM 640 N N . ALA A 1 85 ? -0.697 7.745 25.867 1.00 84.06 85 ALA A N 1
ATOM 641 C CA . ALA A 1 85 ? -0.124 6.917 26.928 1.00 84.06 85 ALA A CA 1
ATOM 642 C C . ALA A 1 85 ? -0.148 7.616 28.301 1.00 84.06 85 ALA A C 1
ATOM 644 O O . ALA A 1 85 ? -0.474 6.987 29.311 1.00 84.06 85 ALA A O 1
ATOM 645 N N . ILE A 1 86 ? 0.153 8.920 28.347 1.00 87.50 86 ILE A N 1
ATOM 646 C CA . ILE A 1 86 ? 0.091 9.717 29.582 1.00 87.50 86 ILE A CA 1
ATOM 647 C C . ILE A 1 86 ? -1.353 9.820 30.083 1.00 87.50 86 ILE A C 1
ATOM 649 O O . ILE A 1 86 ? -1.611 9.583 31.264 1.00 87.50 86 ILE A O 1
ATOM 653 N N . LEU A 1 87 ? -2.303 10.134 29.197 1.00 88.25 87 LEU A N 1
ATOM 654 C CA . LEU A 1 87 ? -3.721 10.237 29.551 1.00 88.25 87 LEU A CA 1
ATOM 655 C C . LEU A 1 87 ? -4.278 8.907 30.060 1.00 88.25 87 LEU A C 1
ATOM 657 O O . LEU A 1 87 ? -4.990 8.887 31.064 1.00 88.25 87 LEU A O 1
ATOM 661 N N . PHE A 1 88 ? -3.913 7.799 29.414 1.00 88.75 88 PHE A N 1
ATOM 662 C CA . PHE A 1 88 ? -4.283 6.463 29.866 1.00 88.75 88 PHE A CA 1
ATOM 663 C C . PHE A 1 88 ? -3.725 6.165 31.264 1.00 88.75 88 PHE A C 1
ATOM 665 O O . PHE A 1 88 ? -4.469 5.739 32.147 1.00 88.75 88 PHE A O 1
ATOM 672 N N . GLY A 1 89 ? -2.442 6.461 31.497 1.00 82.69 89 GLY A N 1
ATOM 673 C CA . GLY A 1 89 ? -1.804 6.277 32.800 1.00 82.69 89 GLY A CA 1
ATOM 674 C C . GLY A 1 89 ? -2.489 7.068 33.919 1.00 82.69 89 GLY A C 1
ATOM 675 O O . GLY A 1 89 ? -2.777 6.508 34.975 1.00 82.69 89 GLY A O 1
ATOM 676 N N . ILE A 1 90 ? -2.812 8.343 33.675 1.00 86.69 90 ILE A N 1
ATOM 677 C CA . ILE A 1 90 ? -3.541 9.195 34.630 1.00 86.69 90 ILE A CA 1
ATOM 678 C C . ILE A 1 90 ? -4.957 8.655 34.878 1.00 86.69 90 ILE A C 1
ATOM 680 O O . ILE A 1 90 ? -5.415 8.603 36.018 1.00 86.69 90 ILE A O 1
ATOM 684 N N . GLY A 1 91 ? -5.655 8.220 33.828 1.00 85.31 91 GLY A N 1
ATOM 685 C CA . GLY A 1 91 ? -6.989 7.636 33.960 1.00 85.31 91 GLY A CA 1
ATOM 686 C C . GLY A 1 91 ? -6.993 6.387 34.843 1.00 85.31 91 GLY A C 1
ATOM 687 O O . GLY A 1 91 ? -7.823 6.266 35.746 1.00 85.31 91 GLY A O 1
ATOM 688 N N . CYS A 1 92 ? -6.032 5.483 34.636 1.00 82.06 92 CYS A N 1
ATOM 689 C CA . CYS A 1 92 ? -5.900 4.265 35.433 1.00 82.06 92 CYS A CA 1
ATOM 690 C C . CYS A 1 92 ? -5.606 4.546 36.912 1.00 82.06 92 CYS A C 1
ATOM 692 O O . CYS A 1 92 ? -6.162 3.862 37.771 1.00 82.06 92 CYS A O 1
ATOM 694 N N . THR A 1 93 ? -4.768 5.536 37.235 1.00 81.75 93 THR A N 1
ATOM 695 C CA . THR A 1 93 ? -4.445 5.854 38.636 1.00 81.75 93 THR A CA 1
ATOM 696 C C . THR A 1 93 ? -5.623 6.484 39.369 1.00 81.75 93 THR A C 1
ATOM 698 O O . THR A 1 93 ? -5.891 6.105 40.508 1.00 81.75 93 THR A O 1
ATOM 701 N N . VAL A 1 94 ? -6.378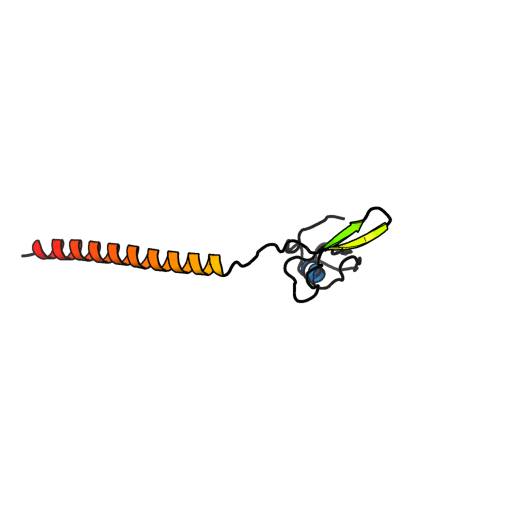 7.374 38.719 1.00 84.19 94 VAL A N 1
ATOM 702 C CA . VAL A 1 94 ? -7.586 7.974 39.308 1.00 84.19 94 VAL A CA 1
ATOM 703 C C . VAL A 1 94 ? -8.670 6.918 39.522 1.00 84.19 94 VAL A C 1
ATOM 705 O O . VAL A 1 94 ? -9.218 6.816 40.618 1.00 84.19 94 VAL A O 1
ATOM 708 N N . ALA A 1 95 ? -8.950 6.089 38.512 1.00 78.88 95 ALA A N 1
ATOM 709 C CA . ALA A 1 95 ? -9.941 5.022 38.635 1.00 78.88 95 ALA A CA 1
ATOM 710 C C . ALA A 1 95 ? -9.545 3.995 39.710 1.00 78.88 95 ALA A C 1
ATOM 712 O O . ALA A 1 95 ? -10.372 3.623 40.541 1.00 78.88 95 ALA A O 1
ATOM 713 N N . GLY A 1 96 ? -8.274 3.580 39.740 1.00 76.38 96 GLY A N 1
ATOM 714 C CA . GLY A 1 96 ? -7.754 2.671 40.762 1.00 76.38 96 GLY A CA 1
ATOM 715 C C . GLY A 1 96 ? -7.836 3.255 42.175 1.00 76.38 96 GLY A C 1
ATOM 716 O O . GLY A 1 96 ? -8.228 2.548 43.102 1.00 76.38 96 GLY A O 1
ATOM 717 N N . GLY A 1 97 ? -7.537 4.548 42.335 1.00 76.88 97 GLY A N 1
ATOM 718 C CA . GLY A 1 97 ? -7.658 5.259 43.610 1.00 76.88 97 GLY A CA 1
ATOM 719 C C . GLY A 1 97 ? -9.098 5.317 44.123 1.00 76.88 97 GLY A C 1
ATOM 720 O O . GLY A 1 97 ? -9.349 4.961 45.272 1.00 76.88 97 GLY A O 1
ATOM 721 N N . LEU A 1 98 ? -10.056 5.673 43.261 1.00 78.44 98 LEU A N 1
ATOM 722 C CA . LEU A 1 98 ? -11.480 5.726 43.621 1.00 78.44 98 LEU A CA 1
ATOM 723 C C . LEU A 1 98 ? -12.037 4.349 44.006 1.00 78.44 98 LEU A C 1
ATOM 725 O O . LEU A 1 98 ? -12.803 4.229 44.961 1.00 78.44 98 LEU A O 1
ATOM 729 N N . VAL A 1 99 ? -11.637 3.294 43.290 1.00 81.12 99 VAL A N 1
ATOM 730 C CA . VAL A 1 99 ? -12.038 1.916 43.617 1.00 81.12 99 VAL A CA 1
ATOM 731 C C . VAL A 1 99 ? -11.457 1.480 44.963 1.00 81.12 99 VAL A C 1
ATOM 733 O O . VAL A 1 99 ? -12.168 0.868 45.761 1.00 81.12 99 VAL A O 1
ATOM 736 N N . ALA A 1 100 ? -10.197 1.817 45.246 1.00 76.00 100 ALA A N 1
ATOM 737 C CA . ALA A 1 100 ? -9.571 1.515 46.531 1.00 76.00 100 ALA A CA 1
ATOM 738 C C . ALA A 1 100 ? -10.259 2.248 47.697 1.00 76.00 100 ALA A C 1
ATOM 740 O O . ALA A 1 100 ? -10.480 1.654 48.752 1.00 76.00 100 ALA A O 1
ATOM 741 N N . GLU A 1 101 ? -10.646 3.510 47.500 1.00 74.81 101 GLU A N 1
ATOM 742 C CA . GLU A 1 101 ? -11.332 4.311 48.518 1.00 74.81 101 GLU A CA 1
ATOM 743 C C . GLU A 1 101 ? -12.748 3.790 48.815 1.00 74.81 101 GLU A C 1
ATOM 745 O O . GLU A 1 101 ? -13.120 3.626 49.980 1.00 74.81 101 GLU A O 1
ATOM 750 N N . LEU A 1 102 ? -13.516 3.428 47.780 1.00 73.62 102 LEU A N 1
ATOM 751 C CA . LEU A 1 102 ? -14.833 2.800 47.944 1.00 73.62 102 LEU A CA 1
ATOM 752 C C . LEU A 1 102 ? -14.737 1.436 48.641 1.00 73.62 102 LEU A C 1
ATOM 754 O O . LEU A 1 102 ? -15.530 1.140 49.536 1.00 73.62 102 LEU A O 1
ATOM 758 N N . ALA A 1 103 ? -13.750 0.614 48.276 1.00 74.38 103 ALA A N 1
ATOM 759 C CA . ALA A 1 103 ? -13.523 -0.675 48.924 1.00 74.38 103 ALA A CA 1
ATOM 760 C C . ALA A 1 103 ? -13.187 -0.516 50.419 1.00 74.38 103 ALA A C 1
ATOM 762 O O . ALA A 1 103 ? -13.688 -1.279 51.248 1.00 74.38 103 ALA A O 1
ATOM 763 N N . ALA A 1 104 ? -12.400 0.504 50.780 1.00 77.38 104 ALA A N 1
ATOM 764 C CA . ALA A 1 104 ? -12.067 0.806 52.170 1.00 77.38 104 ALA A CA 1
ATOM 765 C C . ALA A 1 104 ? -13.291 1.264 52.988 1.00 77.38 104 ALA A C 1
ATOM 767 O O . ALA A 1 104 ? -13.467 0.820 54.124 1.00 77.38 104 ALA A O 1
ATOM 768 N N . GLN A 1 105 ? -14.170 2.099 52.418 1.00 75.94 105 GLN A N 1
ATOM 769 C CA . GLN A 1 105 ? -15.402 2.536 53.091 1.00 75.94 105 GLN A CA 1
ATOM 770 C C . GLN A 1 105 ? -16.385 1.379 53.327 1.00 75.94 105 GLN A C 1
ATOM 772 O O . GLN A 1 105 ? -16.952 1.269 54.414 1.00 75.94 105 GLN A O 1
ATOM 777 N N . VAL A 1 106 ? -16.551 0.481 52.351 1.00 78.44 106 VAL A N 1
ATOM 778 C CA . VAL A 1 106 ? -17.410 -0.708 52.497 1.00 78.44 106 VAL A CA 1
ATOM 779 C C . VAL A 1 106 ? -16.835 -1.683 53.530 1.00 78.44 106 VAL A C 1
ATOM 781 O O . VAL A 1 106 ? -17.573 -2.187 54.376 1.00 78.44 106 VAL A O 1
ATOM 784 N N . GLY A 1 107 ? -15.517 -1.909 53.520 1.00 70.62 107 GLY A N 1
ATOM 785 C CA . GLY A 1 107 ? -14.840 -2.767 54.497 1.00 70.62 107 GLY A CA 1
ATOM 786 C C . GLY A 1 107 ? -14.959 -2.260 55.939 1.00 70.62 107 GLY A C 1
ATOM 787 O O . GLY A 1 107 ? -15.260 -3.041 56.841 1.00 70.62 107 GLY A O 1
ATOM 788 N N . ASN A 1 108 ? -14.805 -0.950 56.158 1.00 70.00 108 ASN A N 1
ATOM 789 C CA . ASN A 1 108 ? -14.979 -0.341 57.481 1.00 70.00 108 ASN A CA 1
ATOM 790 C C . ASN A 1 108 ? -16.449 -0.270 57.925 1.00 70.00 108 ASN A C 1
ATOM 792 O O . ASN A 1 108 ? -16.725 -0.335 59.119 1.00 70.00 108 ASN A O 1
ATOM 796 N N . GLY A 1 109 ? -17.403 -0.162 56.997 1.00 59.94 109 GLY A N 1
ATOM 797 C CA . GLY A 1 109 ? -18.832 -0.241 57.320 1.00 59.94 109 GLY A CA 1
ATOM 798 C C . GLY A 1 109 ? -19.270 -1.640 57.772 1.00 59.94 109 GLY A C 1
ATOM 799 O O . GLY A 1 109 ? -20.139 -1.769 58.631 1.00 59.94 109 GLY A O 1
ATOM 800 N N . LEU A 1 110 ? -18.641 -2.693 57.240 1.00 55.28 110 LEU A N 1
ATOM 801 C CA . LEU A 1 110 ? -18.919 -4.087 57.606 1.00 55.28 110 LEU A CA 1
ATOM 802 C C . LEU A 1 110 ? -18.315 -4.497 58.963 1.00 55.28 110 LEU A C 1
ATOM 804 O O . LEU A 1 110 ? -18.879 -5.355 59.644 1.00 55.28 110 LEU A O 1
ATOM 808 N N . SER A 1 111 ? -17.210 -3.881 59.401 1.00 53.75 111 SER A N 1
ATOM 809 C CA . SER A 1 111 ? -16.571 -4.218 60.685 1.00 53.75 111 SER A CA 1
ATOM 810 C C . SER A 1 111 ? -17.334 -3.703 61.914 1.00 53.75 111 SER A C 1
ATOM 812 O O . SER A 1 111 ? -17.229 -4.301 62.981 1.00 53.75 111 SER A O 1
ATOM 814 N N . VAL A 1 112 ? -18.158 -2.658 61.770 1.00 53.88 112 VAL A N 1
ATOM 815 C CA . VAL A 1 112 ? -18.960 -2.082 62.871 1.00 53.88 112 VAL A CA 1
ATOM 816 C C . VAL A 1 112 ? -20.250 -2.878 63.146 1.00 53.88 112 VAL A C 1
ATOM 818 O O . VAL A 1 112 ? -20.807 -2.785 64.233 1.00 53.88 112 VAL A O 1
ATOM 821 N N . GLY A 1 113 ? -20.716 -3.709 62.205 1.00 51.38 113 GLY A N 1
ATOM 822 C CA . GLY A 1 113 ? -21.914 -4.552 62.366 1.00 51.38 113 GLY A CA 1
ATOM 823 C C . GLY A 1 113 ? -21.664 -5.953 62.942 1.00 51.38 113 GLY A C 1
ATOM 824 O O . GLY A 1 113 ? -22.582 -6.767 62.960 1.00 51.38 113 GLY A O 1
ATOM 825 N N . SER A 1 114 ? -20.430 -6.253 63.361 1.00 52.16 114 SER A N 1
ATOM 826 C CA . SER A 1 114 ? -19.983 -7.593 63.785 1.00 52.16 114 SER A CA 1
ATOM 827 C C . SER A 1 114 ? -19.604 -7.664 65.275 1.00 52.16 114 SER A C 1
ATOM 829 O O . SER A 1 114 ? -18.749 -8.466 65.652 1.00 52.16 114 SER A O 1
ATOM 831 N N . SER A 1 115 ? -20.166 -6.795 66.121 1.00 46.75 115 SER A N 1
ATOM 832 C CA . SER A 1 115 ? -19.930 -6.761 67.577 1.00 46.75 115 SER A CA 1
ATOM 833 C C . SER A 1 115 ? -21.236 -6.777 68.353 1.00 46.75 115 SER A C 1
ATOM 835 O O . SER A 1 115 ? -22.166 -6.057 67.931 1.00 46.75 115 SER A O 1
#

Organism: NCBI:txid210454